Protein AF-A0A958Q2F6-F1 (afdb_monomer_lite)

Secondary structure (DSSP, 8-state):
--HHHHHTS-HHHHHHHHHHHHHHTTTHHHHHTT-TTTHHHHHHHHHHHHTS-HHHHHHHHHHHHHHHHHHHHHHHHHHS---TTSSS--

Structure (mmCIF, N/CA/C/O backbone):
data_AF-A0A958Q2F6-F1
#
_entry.id   AF-A0A958Q2F6-F1
#
loop_
_atom_site.group_PDB
_atom_site.id
_atom_site.type_symbol
_atom_site.label_atom_id
_atom_site.label_alt_id
_atom_site.label_comp_id
_atom_site.label_asym_id
_atom_site.label_entity_id
_atom_site.label_seq_id
_atom_site.pdbx_PDB_ins_code
_atom_site.Cartn_x
_atom_site.Cartn_y
_atom_site.Cartn_z
_atom_site.occupancy
_atom_site.B_iso_or_equiv
_atom_site.auth_seq_id
_atom_site.auth_comp_id
_atom_site.auth_asym_id
_atom_site.auth_atom_id
_atom_site.pdbx_PDB_model_num
ATOM 1 N N . MET A 1 1 ? 0.149 8.208 10.016 1.00 72.75 1 MET A N 1
ATOM 2 C CA . MET A 1 1 ? 0.947 7.377 9.085 1.00 72.75 1 MET A CA 1
ATOM 3 C C . MET A 1 1 ? 2.446 7.513 9.313 1.00 72.75 1 MET A C 1
ATOM 5 O O . MET A 1 1 ? 3.004 8.601 9.178 1.00 72.75 1 MET A O 1
ATOM 9 N N . ASN A 1 2 ? 3.095 6.396 9.624 1.00 76.19 2 ASN A N 1
ATOM 10 C CA . ASN A 1 2 ? 4.534 6.260 9.757 1.00 76.19 2 ASN A CA 1
ATOM 11 C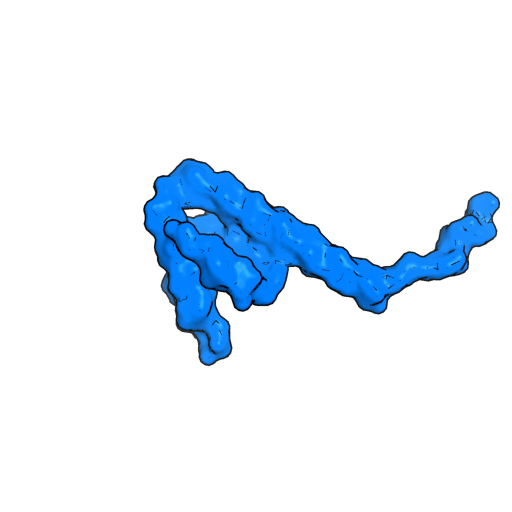 C . ASN A 1 2 ? 5.143 5.790 8.421 1.00 76.19 2 ASN A C 1
ATOM 13 O O . ASN A 1 2 ? 5.184 4.610 8.080 1.00 76.19 2 ASN A O 1
ATOM 17 N N . LEU A 1 3 ? 5.693 6.739 7.658 1.00 76.88 3 LEU A N 1
ATOM 18 C CA . LEU A 1 3 ? 6.335 6.458 6.368 1.00 76.88 3 LEU A CA 1
ATOM 19 C C . LEU A 1 3 ? 7.508 5.469 6.455 1.00 76.88 3 LEU A C 1
ATOM 21 O O . LEU A 1 3 ? 7.893 4.919 5.423 1.00 76.88 3 LEU A O 1
ATOM 25 N N . GLN A 1 4 ? 8.098 5.241 7.634 1.00 83.31 4 GLN A N 1
ATOM 26 C CA . GLN A 1 4 ? 9.202 4.291 7.769 1.00 83.31 4 GLN A CA 1
ATOM 27 C C . GLN A 1 4 ? 8.742 2.843 7.599 1.00 83.31 4 GLN A C 1
ATOM 29 O O . GLN A 1 4 ? 9.395 2.087 6.879 1.00 83.31 4 GLN A O 1
ATOM 34 N N . ASN A 1 5 ? 7.589 2.484 8.168 1.00 86.12 5 ASN A N 1
ATOM 35 C CA . ASN A 1 5 ? 7.019 1.144 8.036 1.00 86.12 5 ASN A CA 1
ATOM 36 C C . ASN A 1 5 ? 6.674 0.840 6.574 1.00 86.12 5 ASN A C 1
ATOM 38 O O . ASN A 1 5 ? 7.047 -0.212 6.050 1.00 86.12 5 ASN A O 1
ATOM 42 N N . TYR A 1 6 ? 6.063 1.812 5.886 1.00 89.19 6 TYR A N 1
ATOM 43 C CA . TYR A 1 6 ? 5.767 1.730 4.455 1.00 89.19 6 TYR A CA 1
ATOM 44 C C . TYR A 1 6 ? 7.036 1.625 3.594 1.00 89.19 6 TYR A C 1
ATOM 46 O O . TYR A 1 6 ? 7.118 0.779 2.706 1.00 89.19 6 TYR A O 1
ATOM 54 N N . ARG A 1 7 ? 8.059 2.454 3.847 1.00 88.75 7 ARG A N 1
ATOM 55 C CA . ARG A 1 7 ? 9.323 2.429 3.083 1.00 88.75 7 ARG A CA 1
ATOM 56 C C . ARG A 1 7 ? 10.124 1.145 3.292 1.00 88.75 7 ARG A C 1
ATOM 58 O O . ARG A 1 7 ? 10.849 0.752 2.388 1.00 88.75 7 ARG A O 1
ATOM 65 N N . GLY A 1 8 ? 9.976 0.492 4.443 1.00 90.38 8 GLY A N 1
ATOM 66 C CA . GLY A 1 8 ? 10.596 -0.800 4.742 1.00 90.38 8 GLY A CA 1
ATOM 67 C C . GLY A 1 8 ? 9.921 -2.007 4.074 1.00 90.38 8 GLY A C 1
ATOM 68 O O . GLY A 1 8 ? 10.296 -3.146 4.365 1.00 90.38 8 GLY A O 1
ATOM 69 N N . LEU A 1 9 ? 8.893 -1.802 3.246 1.00 93.12 9 LEU A N 1
ATOM 70 C CA . LEU A 1 9 ? 8.282 -2.838 2.414 1.00 93.12 9 LEU A CA 1
ATOM 71 C C . LEU A 1 9 ? 8.979 -2.934 1.050 1.00 93.12 9 LEU A C 1
ATOM 73 O O . LEU A 1 9 ? 9.497 -1.948 0.529 1.00 93.12 9 LEU A O 1
ATOM 77 N N . SER A 1 10 ? 8.939 -4.122 0.438 1.00 94.25 10 SER A N 1
ATOM 78 C CA . SER A 1 10 ? 9.362 -4.285 -0.956 1.00 94.25 10 SER A CA 1
ATOM 79 C C . SER A 1 10 ? 8.467 -3.456 -1.892 1.00 94.25 10 SER A C 1
ATOM 81 O O . SER A 1 10 ? 7.310 -3.184 -1.552 1.00 94.25 10 SER A O 1
ATOM 83 N N . PRO A 1 11 ? 8.937 -3.090 -3.097 1.00 95.69 11 PRO A N 1
ATOM 84 C CA . PRO A 1 11 ? 8.116 -2.361 -4.064 1.00 95.69 11 PRO A CA 1
ATOM 85 C C . PRO A 1 11 ? 6.784 -3.053 -4.377 1.00 95.69 11 PRO A C 1
ATOM 87 O O . PRO A 1 11 ? 5.747 -2.398 -4.367 1.00 95.69 11 PRO A O 1
ATOM 90 N N . HIS A 1 12 ? 6.780 -4.381 -4.530 1.00 95.00 12 HIS A N 1
ATOM 91 C CA . HIS A 1 12 ? 5.548 -5.154 -4.723 1.00 95.00 12 HIS A CA 1
ATOM 92 C C . HIS A 1 12 ? 4.588 -5.038 -3.536 1.00 95.00 12 HIS A C 1
ATOM 94 O O . HIS A 1 12 ? 3.406 -4.769 -3.725 1.00 95.00 12 HIS A O 1
ATOM 100 N N . HIS A 1 13 ? 5.085 -5.181 -2.307 1.00 95.62 13 HIS A N 1
ATOM 101 C CA . HIS A 1 13 ? 4.259 -5.049 -1.106 1.00 95.62 13 HIS A CA 1
ATOM 102 C C . HIS A 1 13 ? 3.691 -3.638 -0.936 1.00 95.62 13 HIS A C 1
ATOM 104 O O . HIS A 1 13 ? 2.528 -3.481 -0.575 1.00 95.62 13 HIS A O 1
ATOM 110 N N . ARG A 1 14 ? 4.482 -2.610 -1.252 1.00 95.94 14 ARG A N 1
ATOM 111 C CA . ARG A 1 14 ? 4.024 -1.216 -1.280 1.00 95.94 14 ARG A CA 1
ATOM 112 C C . ARG A 1 14 ? 2.902 -1.007 -2.296 1.00 95.94 14 ARG A C 1
ATOM 114 O O . ARG A 1 14 ? 1.889 -0.404 -1.954 1.00 95.94 14 ARG A O 1
ATOM 121 N N . ALA A 1 15 ? 3.050 -1.554 -3.505 1.00 96.44 15 ALA A N 1
ATOM 122 C CA . ALA A 1 15 ? 2.011 -1.505 -4.531 1.00 96.44 15 ALA A CA 1
ATOM 123 C C . ALA A 1 15 ? 0.727 -2.219 -4.076 1.00 96.44 15 ALA A C 1
ATOM 125 O O . ALA A 1 15 ? -0.357 -1.662 -4.216 1.00 96.44 15 ALA A O 1
ATOM 126 N N . ILE A 1 16 ? 0.843 -3.405 -3.469 1.00 95.06 16 ILE A N 1
ATOM 127 C CA . ILE A 1 16 ? -0.294 -4.170 -2.935 1.00 95.06 16 ILE A CA 1
ATOM 128 C C . ILE A 1 16 ? -1.049 -3.372 -1.864 1.00 95.06 16 ILE A C 1
ATOM 130 O O . ILE A 1 16 ? -2.270 -3.255 -1.943 1.00 95.06 16 ILE A O 1
ATOM 134 N N . VAL A 1 17 ? -0.341 -2.779 -0.896 1.00 95.38 17 VAL A N 1
ATOM 135 C CA . VAL A 1 17 ? -0.965 -1.941 0.143 1.00 95.38 17 VAL A CA 1
ATOM 136 C C . VAL A 1 17 ? -1.653 -0.728 -0.475 1.00 95.38 17 VAL A C 1
ATOM 138 O O . VAL A 1 17 ? -2.789 -0.427 -0.124 1.00 95.38 17 VAL A O 1
ATOM 141 N N . ALA A 1 18 ? -0.999 -0.044 -1.415 1.00 95.56 18 ALA A N 1
ATOM 142 C CA . ALA A 1 18 ? -1.574 1.126 -2.065 1.00 95.56 18 ALA A CA 1
ATOM 143 C C . ALA A 1 18 ? -2.841 0.781 -2.869 1.00 95.56 18 ALA A C 1
ATOM 145 O O . ALA A 1 18 ? -3.832 1.501 -2.773 1.00 95.56 18 ALA A O 1
ATOM 146 N N . ILE A 1 19 ? -2.844 -0.339 -3.602 1.00 95.75 19 ILE A N 1
ATOM 147 C CA . ILE A 1 19 ? -4.031 -0.845 -4.313 1.00 95.75 19 ILE A CA 1
ATOM 148 C C . ILE A 1 19 ? -5.145 -1.165 -3.320 1.00 95.75 19 ILE A C 1
ATOM 150 O O . ILE A 1 19 ? -6.275 -0.734 -3.517 1.00 95.75 19 ILE A O 1
ATOM 154 N N . ALA A 1 20 ? -4.830 -1.875 -2.236 1.00 95.00 20 ALA A N 1
ATOM 155 C CA . ALA A 1 20 ? -5.801 -2.199 -1.202 1.00 95.00 20 ALA A CA 1
ATOM 156 C C . ALA A 1 20 ? -6.458 -0.930 -0.632 1.00 95.00 20 ALA A C 1
ATOM 158 O O . ALA A 1 20 ? -7.677 -0.800 -0.625 1.00 95.00 20 ALA A O 1
ATOM 159 N N . VAL A 1 21 ? -5.652 0.054 -0.238 1.00 94.75 21 VAL A N 1
ATOM 160 C CA . VAL A 1 21 ? -6.150 1.325 0.299 1.00 94.75 21 VAL A CA 1
ATOM 161 C C . VAL A 1 21 ? -7.002 2.090 -0.720 1.00 94.75 21 VAL A C 1
ATOM 163 O O . VAL A 1 21 ? -7.989 2.704 -0.329 1.00 94.75 21 VAL A O 1
ATOM 166 N N . LEU A 1 22 ? -6.666 2.049 -2.011 1.00 94.25 22 LEU A N 1
ATOM 167 C CA . LEU A 1 22 ? -7.476 2.685 -3.057 1.00 94.25 22 LEU A CA 1
ATOM 168 C C . LEU A 1 22 ? -8.825 1.990 -3.285 1.00 94.25 22 LEU A C 1
ATOM 170 O O . LEU A 1 22 ? -9.775 2.662 -3.680 1.00 94.25 22 LEU A O 1
ATOM 174 N N . LEU A 1 23 ? -8.904 0.675 -3.068 1.00 93.31 23 LEU A N 1
ATOM 175 C CA . LEU A 1 23 ? -10.135 -0.097 -3.246 1.00 93.31 23 LEU A CA 1
ATOM 176 C C . LEU A 1 23 ? -11.095 0.099 -2.071 1.00 93.31 23 LEU A C 1
ATOM 178 O O . LEU A 1 23 ? -12.218 0.546 -2.279 1.00 93.31 23 LEU A O 1
ATOM 182 N N . ASP A 1 24 ? -10.631 -0.180 -0.850 1.00 91.94 24 ASP A N 1
ATOM 183 C CA . ASP A 1 24 ? -11.518 -0.2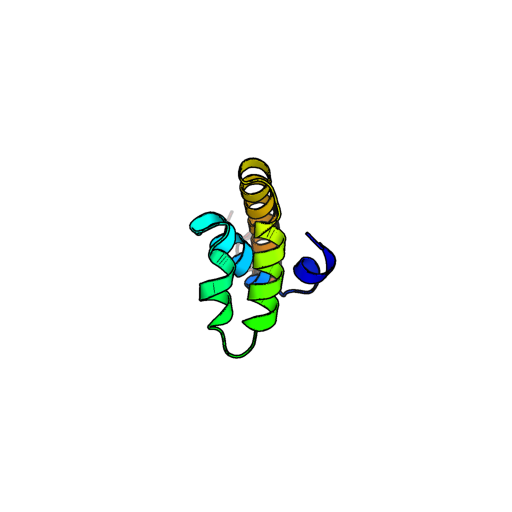79 0.317 1.00 91.94 24 ASP A CA 1
ATOM 184 C C . ASP A 1 24 ? -11.161 0.684 1.457 1.00 91.94 24 ASP A C 1
ATOM 186 O O . ASP A 1 24 ? -11.843 0.739 2.485 1.00 91.94 24 ASP A O 1
ATOM 190 N N . GLY A 1 25 ? -10.097 1.478 1.305 1.00 89.94 25 GLY A N 1
ATOM 191 C CA . GLY A 1 25 ? -9.723 2.520 2.254 1.00 89.94 25 GLY A CA 1
ATOM 192 C C . GLY A 1 25 ? -9.463 1.986 3.661 1.00 89.94 25 GLY A C 1
ATOM 193 O O . GLY A 1 25 ? -8.341 1.619 3.993 1.00 89.94 25 GLY A O 1
ATOM 194 N N . HIS A 1 26 ? -10.484 2.051 4.517 1.00 87.56 26 HIS A N 1
ATOM 195 C CA . HIS A 1 26 ? -10.399 1.654 5.925 1.00 87.56 26 HIS A CA 1
ATOM 196 C C . HIS A 1 26 ? -10.360 0.126 6.091 1.00 87.56 26 HIS A C 1
ATOM 198 O O . HIS A 1 26 ? -9.604 -0.389 6.915 1.00 87.56 26 HIS A O 1
ATOM 204 N N . GLU A 1 27 ? -11.090 -0.602 5.243 1.00 91.06 27 GLU A N 1
ATOM 205 C CA . GLU A 1 27 ? -11.185 -2.066 5.317 1.00 91.06 27 GLU A CA 1
ATOM 206 C C . GLU A 1 27 ? -9.977 -2.771 4.679 1.00 91.06 27 GLU A C 1
ATOM 208 O O . GLU A 1 27 ? -9.836 -3.990 4.785 1.00 91.06 27 GLU A O 1
ATOM 213 N N . ALA A 1 28 ? -9.043 -2.009 4.092 1.00 92.31 28 ALA A N 1
ATOM 214 C CA . ALA A 1 28 ? -7.846 -2.524 3.429 1.00 92.31 28 ALA A CA 1
ATOM 215 C C . ALA A 1 28 ? -7.033 -3.503 4.289 1.00 92.31 28 ALA A C 1
ATOM 217 O O . ALA A 1 28 ? -6.456 -4.481 3.809 1.00 92.31 28 ALA A O 1
ATOM 218 N N . SER A 1 29 ? -7.006 -3.248 5.594 1.00 92.62 29 SER A N 1
ATOM 219 C CA . SER A 1 29 ? -6.251 -4.047 6.553 1.00 92.62 29 SER A CA 1
ATOM 220 C C . SER A 1 29 ? -6.810 -5.459 6.776 1.00 92.62 29 SER A C 1
ATOM 222 O O . SER A 1 29 ? -6.044 -6.335 7.194 1.00 92.62 29 SER A O 1
ATOM 224 N N . LEU A 1 30 ? -8.099 -5.696 6.491 1.00 89.06 30 LEU A N 1
ATOM 225 C CA . LEU A 1 30 ? -8.771 -6.972 6.751 1.00 89.06 30 LEU A CA 1
ATOM 226 C C . LEU A 1 30 ? -8.313 -8.075 5.797 1.00 89.06 30 LEU A C 1
ATOM 228 O O . LEU A 1 30 ? -7.974 -9.169 6.241 1.00 89.06 30 LEU A O 1
ATOM 232 N N . TYR A 1 31 ? -8.255 -7.798 4.495 1.00 85.94 31 TYR A N 1
ATOM 233 C CA . TYR A 1 31 ? -7.839 -8.802 3.513 1.00 85.94 31 TYR A CA 1
ATOM 234 C C . TYR A 1 31 ? -6.319 -8.902 3.389 1.00 85.94 31 TYR A C 1
ATOM 236 O O . TYR A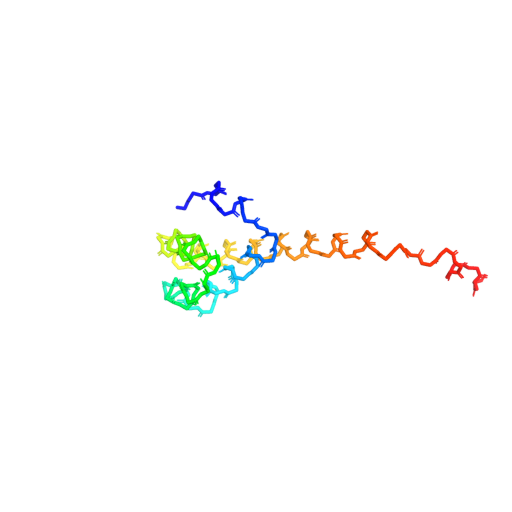 1 31 ? -5.806 -9.998 3.173 1.00 85.94 31 TYR A O 1
ATOM 244 N N . LEU A 1 32 ? -5.570 -7.820 3.622 1.00 89.00 32 LEU A N 1
ATOM 245 C CA . LEU A 1 32 ? -4.105 -7.893 3.681 1.00 89.00 32 LEU A CA 1
ATOM 246 C C . LEU A 1 32 ? -3.607 -8.760 4.843 1.00 89.00 32 LEU A C 1
ATOM 248 O O . LEU A 1 32 ? -2.572 -9.406 4.719 1.00 89.00 32 LEU A O 1
ATOM 252 N N . GLY A 1 33 ? -4.362 -8.826 5.943 1.00 82.88 33 GLY A N 1
ATOM 253 C CA . GLY A 1 33 ? -4.047 -9.683 7.087 1.00 82.88 33 GLY A CA 1
ATOM 254 C C . GLY A 1 33 ? -4.154 -11.187 6.808 1.00 82.88 33 GLY A C 1
ATOM 255 O O . GLY A 1 33 ? -3.695 -11.975 7.630 1.00 82.88 33 GLY A O 1
ATOM 256 N N . SER A 1 34 ? -4.732 -11.593 5.672 1.00 81.38 34 SER A N 1
ATOM 257 C CA . SER A 1 34 ? -4.884 -13.008 5.305 1.00 81.38 34 SER A CA 1
ATOM 258 C C . SER A 1 34 ? -3.610 -13.646 4.730 1.00 81.38 34 SER A C 1
ATOM 260 O O . SER A 1 34 ? -3.529 -14.871 4.646 1.00 81.38 34 SER A O 1
ATOM 262 N N . ASP A 1 35 ? -2.598 -12.847 4.374 1.00 81.44 35 ASP A N 1
ATOM 263 C CA . ASP A 1 35 ? -1.310 -13.353 3.895 1.00 81.44 35 ASP A CA 1
ATOM 264 C C . ASP A 1 35 ? -0.482 -13.941 5.053 1.00 81.44 35 ASP A C 1
ATOM 266 O O . ASP A 1 35 ? -0.161 -13.259 6.029 1.00 81.44 35 ASP A O 1
ATOM 270 N N . SER A 1 36 ? -0.106 -15.217 4.943 1.00 78.88 36 SER A N 1
ATOM 271 C CA . SER A 1 36 ? 0.570 -15.958 6.017 1.00 78.88 36 SER A CA 1
ATOM 272 C C . SER A 1 36 ? 2.014 -15.524 6.288 1.00 78.88 36 SER A C 1
ATOM 274 O O . SER A 1 36 ? 2.568 -15.891 7.321 1.00 78.88 36 SER A O 1
ATOM 276 N N . LEU A 1 37 ? 2.653 -14.800 5.366 1.00 83.19 37 LEU A N 1
ATOM 277 C CA . LEU A 1 37 ? 4.069 -14.428 5.457 1.00 83.19 37 LEU A CA 1
ATOM 278 C C . LEU A 1 37 ? 4.242 -12.947 5.793 1.00 83.19 37 LEU A C 1
ATOM 280 O O . LEU A 1 37 ? 5.029 -12.588 6.665 1.00 83.19 37 LEU A O 1
ATOM 284 N N . ASN A 1 38 ? 3.504 -12.086 5.100 1.00 88.19 38 ASN A N 1
ATOM 285 C CA . ASN A 1 38 ? 3.641 -10.637 5.176 1.00 88.19 38 ASN A CA 1
ATOM 286 C C . ASN A 1 38 ? 2.398 -9.957 5.760 1.00 88.19 38 ASN A C 1
ATOM 288 O O . ASN A 1 38 ? 2.445 -8.756 6.034 1.00 88.19 38 ASN A O 1
ATOM 292 N N . GLY A 1 39 ? 1.301 -10.689 5.979 1.00 87.31 39 GLY A N 1
ATOM 293 C CA . GLY A 1 39 ? -0.008 -10.097 6.248 1.00 87.31 39 GLY A CA 1
ATOM 294 C C . GLY A 1 39 ? -0.064 -9.211 7.485 1.00 87.31 39 GLY A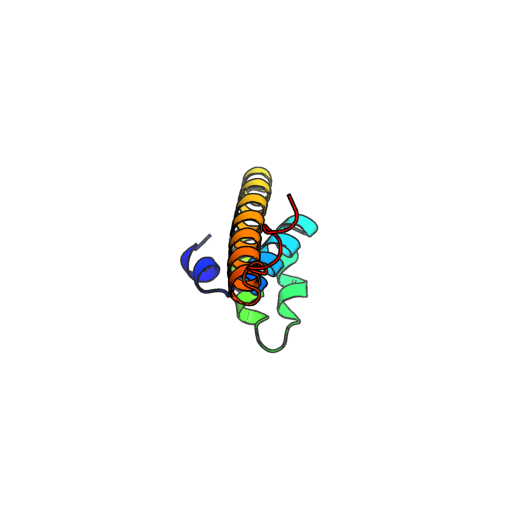 C 1
ATOM 295 O O . GLY A 1 39 ? -0.681 -8.150 7.439 1.00 87.31 39 GLY A O 1
ATOM 296 N N . ALA A 1 40 ? 0.659 -9.557 8.554 1.00 89.44 40 ALA A N 1
ATOM 297 C CA . ALA A 1 40 ? 0.757 -8.710 9.745 1.00 89.44 40 ALA A CA 1
ATOM 298 C C . ALA A 1 40 ? 1.330 -7.319 9.416 1.00 89.44 40 ALA A C 1
ATOM 300 O O . ALA A 1 40 ? 0.738 -6.301 9.773 1.00 89.44 40 ALA A O 1
ATOM 301 N N . LYS A 1 41 ? 2.437 -7.277 8.663 1.00 91.75 41 LYS A N 1
ATOM 302 C CA . LYS A 1 41 ? 3.118 -6.031 8.288 1.00 91.75 41 LYS A CA 1
ATOM 303 C C . LYS A 1 41 ? 2.301 -5.222 7.278 1.00 91.75 41 LYS A C 1
ATOM 305 O O . LYS A 1 41 ? 2.216 -4.005 7.392 1.00 91.75 41 LYS A O 1
ATOM 310 N N . LEU A 1 42 ? 1.681 -5.883 6.298 1.00 93.88 42 LEU A N 1
ATOM 311 C CA . LEU A 1 42 ? 0.829 -5.214 5.306 1.00 93.88 42 LEU A CA 1
ATOM 312 C C . LEU A 1 42 ? -0.441 -4.638 5.952 1.00 93.88 42 LEU A C 1
ATOM 314 O O . LEU A 1 42 ? -0.826 -3.512 5.643 1.00 93.88 42 LEU A O 1
ATOM 318 N N . SER A 1 43 ? -1.056 -5.381 6.877 1.00 93.62 43 SER A N 1
ATOM 319 C CA . SER A 1 43 ? -2.237 -4.950 7.633 1.00 93.62 43 SER A CA 1
ATOM 320 C C . SER A 1 43 ? -1.934 -3.746 8.527 1.00 93.62 43 SER A C 1
ATOM 322 O O . SER A 1 43 ? -2.709 -2.793 8.537 1.00 93.62 43 SER A O 1
ATOM 324 N N . GLU A 1 44 ? -0.796 -3.742 9.231 1.00 93.25 44 GLU A N 1
ATOM 325 C CA . GLU A 1 44 ? -0.356 -2.604 10.050 1.00 93.25 44 GLU A CA 1
ATOM 326 C C . GLU A 1 44 ? -0.205 -1.332 9.208 1.00 93.25 44 GLU A C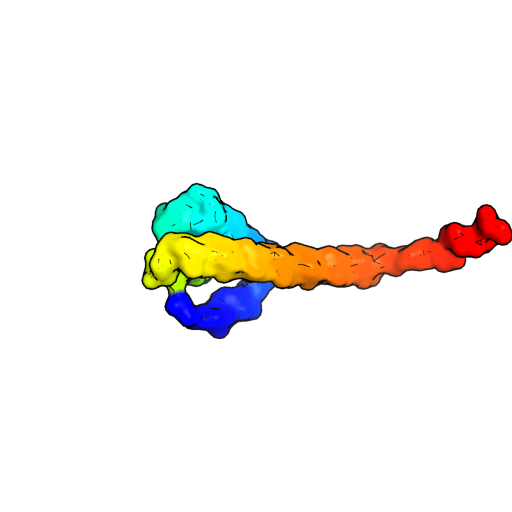 1
ATOM 328 O O . GLU A 1 44 ? -0.822 -0.312 9.510 1.00 93.25 44 GLU A O 1
ATOM 333 N N . VAL A 1 45 ? 0.514 -1.414 8.087 1.00 94.56 45 VAL A N 1
ATOM 334 C CA . VAL A 1 45 ? 0.700 -0.266 7.190 1.00 94.56 45 VAL A CA 1
ATOM 335 C C . VAL A 1 45 ? -0.634 0.206 6.597 1.00 94.56 45 VAL A C 1
ATOM 337 O O . VAL A 1 45 ? -0.870 1.407 6.492 1.00 94.56 45 VAL A O 1
ATOM 340 N N . ALA A 1 46 ? -1.548 -0.704 6.252 1.00 94.50 46 ALA A N 1
ATOM 341 C CA . ALA A 1 46 ? -2.880 -0.327 5.781 1.00 94.50 46 ALA A CA 1
ATOM 342 C C . ALA A 1 46 ? -3.717 0.385 6.861 1.00 94.50 46 ALA A C 1
ATOM 344 O O . ALA A 1 46 ? -4.424 1.344 6.546 1.00 94.50 46 ALA A O 1
ATOM 345 N N . LYS A 1 47 ? -3.601 -0.012 8.137 1.00 94.06 47 LYS A N 1
ATOM 346 C CA . LYS A 1 47 ? -4.242 0.701 9.260 1.00 94.06 47 LYS A CA 1
ATOM 347 C C . LYS A 1 47 ? -3.707 2.121 9.400 1.00 94.06 47 LYS A C 1
ATOM 349 O O . LYS A 1 47 ? -4.485 3.042 9.615 1.00 94.06 47 LYS A O 1
ATOM 354 N N . GLU A 1 48 ? -2.412 2.328 9.189 1.00 93.88 48 GLU A N 1
ATOM 355 C CA . GLU A 1 48 ? -1.828 3.671 9.213 1.00 93.88 48 GLU A CA 1
ATOM 356 C C . GLU A 1 48 ? -2.354 4.585 8.091 1.00 93.88 48 GLU A C 1
ATOM 358 O O . GLU A 1 48 ? -2.467 5.798 8.283 1.00 93.88 48 GLU A O 1
ATOM 363 N N . PHE A 1 49 ? -2.676 4.029 6.916 1.00 93.25 49 PHE A N 1
ATOM 364 C CA . PHE A 1 49 ? -3.384 4.761 5.858 1.00 93.25 49 PHE A CA 1
ATOM 365 C C . PHE A 1 49 ? -4.823 5.081 6.266 1.00 93.25 49 PHE A C 1
ATOM 367 O O . PHE A 1 49 ? -5.335 6.156 5.952 1.00 93.25 49 PHE A O 1
ATOM 374 N N . ALA A 1 50 ? -5.473 4.164 6.980 1.00 91.31 50 ALA A N 1
ATOM 375 C CA . ALA A 1 50 ? -6.849 4.303 7.430 1.00 91.31 50 ALA A CA 1
ATOM 376 C C . ALA A 1 50 ? -7.056 5.455 8.437 1.00 91.31 50 ALA A C 1
ATOM 378 O O . ALA A 1 50 ? -8.169 5.974 8.537 1.00 91.31 50 ALA A O 1
ATOM 379 N N . GLU A 1 51 ? -5.995 5.891 9.124 1.00 93.00 51 GLU A N 1
ATOM 380 C CA . GLU A 1 51 ? -5.979 7.071 10.007 1.00 93.00 51 GLU A CA 1
ATOM 381 C C . GLU A 1 51 ? -6.002 8.408 9.246 1.00 93.00 51 GLU A C 1
ATOM 383 O O . GLU A 1 51 ? -6.298 9.454 9.820 1.00 93.00 51 GLU A O 1
ATOM 388 N N . ILE A 1 52 ? -5.669 8.403 7.952 1.00 93.19 52 ILE A N 1
ATOM 389 C CA . ILE A 1 52 ? -5.636 9.608 7.117 1.00 93.19 52 ILE A CA 1
ATOM 390 C C . ILE A 1 52 ? -7.055 9.932 6.643 1.00 93.19 52 ILE A C 1
ATOM 392 O O . ILE A 1 52 ? -7.798 9.029 6.254 1.00 93.19 52 ILE A O 1
ATOM 396 N N . ALA A 1 53 ? -7.423 11.216 6.605 1.00 92.00 53 ALA A N 1
ATOM 397 C CA . ALA A 1 53 ? -8.687 11.665 6.015 1.00 92.00 53 ALA A CA 1
ATOM 398 C C . ALA A 1 53 ? -8.868 11.130 4.572 1.00 92.00 53 ALA A C 1
ATOM 400 O O . ALA A 1 53 ? -7.880 11.094 3.829 1.00 92.00 53 ALA A O 1
ATOM 401 N N . PRO A 1 54 ? -10.080 10.713 4.156 1.00 89.88 54 PRO A N 1
ATOM 402 C CA . PRO A 1 54 ? -10.302 10.002 2.890 1.00 89.88 54 PRO A CA 1
ATOM 403 C C . PRO A 1 54 ? -9.716 10.691 1.649 1.00 89.88 54 PRO A C 1
ATOM 405 O O . PRO A 1 54 ? -9.081 10.044 0.817 1.00 89.88 54 PRO A O 1
ATOM 408 N N . GLU A 1 55 ? -9.860 12.011 1.545 1.00 89.19 55 GLU A N 1
ATOM 409 C CA . GLU A 1 55 ? -9.407 12.798 0.395 1.00 89.19 55 GLU A CA 1
ATOM 410 C C . GLU A 1 55 ? -7.878 12.766 0.268 1.00 89.19 55 GLU A C 1
ATOM 412 O O . GLU A 1 55 ? -7.327 12.550 -0.813 1.00 89.19 55 GLU A O 1
ATOM 417 N N . MET A 1 56 ? -7.186 12.924 1.398 1.00 93.50 56 MET A N 1
ATOM 418 C CA . MET A 1 56 ? -5.726 12.885 1.469 1.00 93.50 56 MET A CA 1
ATOM 419 C C . MET A 1 56 ? -5.195 11.457 1.310 1.00 93.50 56 MET A C 1
ATOM 421 O O . MET A 1 56 ? -4.158 11.241 0.683 1.00 93.50 56 MET A O 1
ATOM 425 N N . ARG A 1 57 ? -5.921 10.471 1.846 1.00 93.88 57 ARG A N 1
ATOM 426 C CA . ARG A 1 57 ? -5.571 9.050 1.772 1.00 93.88 57 ARG A CA 1
ATOM 427 C C . ARG A 1 57 ? -5.493 8.574 0.330 1.00 93.88 57 ARG A C 1
ATOM 429 O O . ARG A 1 57 ? -4.501 7.955 -0.038 1.00 93.88 57 ARG A O 1
ATOM 436 N N . ASN A 1 58 ? -6.497 8.899 -0.483 1.00 92.31 58 ASN A N 1
ATOM 437 C CA . ASN A 1 58 ? -6.551 8.474 -1.881 1.00 92.31 58 ASN A CA 1
ATOM 438 C C . ASN A 1 58 ? -5.429 9.109 -2.709 1.00 92.31 58 ASN A C 1
ATOM 440 O O . ASN A 1 58 ? -4.753 8.416 -3.470 1.00 92.31 58 ASN A O 1
ATOM 444 N N . ALA A 1 59 ? -5.187 10.410 -2.521 1.00 94.25 59 ALA A N 1
ATOM 445 C CA . ALA A 1 59 ? -4.095 11.110 -3.192 1.00 94.25 59 ALA A CA 1
ATOM 446 C C . ALA A 1 59 ? -2.729 10.500 -2.832 1.00 94.25 59 ALA A C 1
ATOM 448 O O . ALA A 1 59 ? -1.926 10.189 -3.716 1.00 94.25 59 ALA A O 1
ATOM 449 N N . LEU A 1 60 ? -2.494 10.265 -1.539 1.00 94.31 60 LEU A N 1
ATOM 450 C CA . LEU A 1 60 ? -1.260 9.664 -1.051 1.00 94.31 60 LEU A CA 1
ATOM 451 C C . LEU A 1 60 ? -1.089 8.226 -1.543 1.00 94.31 60 LEU A C 1
ATOM 453 O O . LEU A 1 60 ? -0.016 7.880 -2.029 1.00 94.31 60 LEU A O 1
ATOM 457 N N . ALA A 1 61 ? -2.136 7.401 -1.469 1.00 94.75 61 ALA A N 1
ATOM 458 C CA . ALA A 1 61 ? -2.107 6.023 -1.948 1.00 94.75 61 ALA A CA 1
ATOM 459 C C . ALA A 1 61 ? -1.796 5.960 -3.452 1.00 94.75 61 ALA A C 1
ATOM 461 O O . ALA A 1 61 ? -0.969 5.154 -3.872 1.00 94.75 61 ALA A O 1
ATOM 462 N N . GLY A 1 62 ? -2.355 6.869 -4.258 1.00 96.00 62 GLY A N 1
ATOM 463 C CA . GLY A 1 62 ? -2.021 6.990 -5.679 1.00 96.00 62 GLY A CA 1
ATOM 464 C C . GLY A 1 62 ? -0.549 7.340 -5.932 1.00 96.00 62 GLY A C 1
ATOM 465 O O . GLY A 1 62 ? 0.097 6.726 -6.783 1.00 96.00 62 GLY A O 1
ATOM 466 N N . GLN A 1 63 ? 0.013 8.285 -5.171 1.00 95.94 63 GLN A N 1
ATOM 467 C CA . GLN A 1 63 ? 1.437 8.635 -5.262 1.00 95.94 63 GLN A CA 1
ATOM 468 C C . GLN A 1 63 ? 2.339 7.462 -4.848 1.00 95.94 63 GLN A C 1
ATOM 470 O O . GLN A 1 63 ? 3.318 7.144 -5.524 1.00 95.94 63 GLN A O 1
ATOM 475 N N . CYS A 1 64 ? 1.978 6.800 -3.754 1.00 95.75 64 CYS A N 1
ATOM 476 C CA . CYS A 1 64 ? 2.628 5.611 -3.226 1.00 95.75 64 CYS A CA 1
ATOM 477 C C . CYS A 1 64 ? 2.638 4.456 -4.236 1.00 95.75 64 CYS A C 1
ATOM 479 O O . CYS A 1 64 ? 3.680 3.823 -4.417 1.00 95.75 64 CYS A O 1
ATOM 481 N N . LEU A 1 65 ? 1.516 4.224 -4.926 1.00 97.25 65 LEU A N 1
ATOM 482 C CA . LEU A 1 65 ? 1.405 3.224 -5.984 1.00 97.25 65 LEU A CA 1
ATOM 483 C C . LEU A 1 65 ? 2.307 3.564 -7.170 1.00 97.25 65 LEU A C 1
ATOM 485 O O . LEU A 1 65 ? 3.058 2.706 -7.622 1.00 97.25 65 LEU A O 1
ATOM 489 N N . ARG A 1 66 ? 2.273 4.813 -7.652 1.00 97.44 66 ARG A N 1
ATOM 490 C CA . ARG A 1 66 ? 3.110 5.245 -8.780 1.00 97.44 66 ARG A CA 1
ATOM 491 C C . ARG A 1 66 ? 4.593 5.022 -8.496 1.00 97.44 66 ARG A C 1
ATOM 493 O O . ARG A 1 66 ? 5.257 4.356 -9.278 1.00 97.44 66 ARG A O 1
ATOM 500 N N . SER A 1 67 ? 5.070 5.484 -7.341 1.00 96.31 67 SER A N 1
ATOM 501 C CA . SER A 1 67 ? 6.467 5.301 -6.932 1.00 96.31 67 SER A CA 1
ATOM 502 C C . SER A 1 67 ? 6.846 3.821 -6.798 1.00 96.31 67 SER A C 1
ATOM 504 O O . SER A 1 67 ? 7.947 3.423 -7.170 1.00 96.31 67 SER A O 1
ATOM 506 N N . ALA A 1 68 ? 5.937 2.980 -6.295 1.00 96.62 68 ALA A N 1
ATOM 507 C CA . ALA A 1 68 ? 6.181 1.547 -6.209 1.00 96.62 68 ALA A CA 1
ATOM 508 C C . ALA A 1 68 ? 6.288 0.888 -7.595 1.00 96.62 68 ALA A C 1
ATOM 510 O O . ALA A 1 68 ? 7.156 0.040 -7.789 1.00 96.62 68 ALA A O 1
ATOM 511 N N . LEU A 1 69 ? 5.437 1.282 -8.547 1.00 96.56 69 LEU A N 1
ATOM 512 C CA . LEU A 1 69 ? 5.451 0.768 -9.919 1.00 96.56 69 LEU A CA 1
ATOM 513 C C . LEU A 1 69 ? 6.678 1.233 -10.708 1.00 96.56 69 LEU A C 1
ATOM 515 O O . LEU A 1 69 ? 7.243 0.432 -11.445 1.00 96.56 69 LEU A O 1
ATOM 519 N N . GLU A 1 70 ? 7.106 2.485 -10.531 1.00 96.38 70 GLU A N 1
ATOM 520 C CA . GLU A 1 70 ? 8.343 3.015 -11.122 1.00 96.38 70 GLU A CA 1
ATOM 521 C C . GLU A 1 70 ? 9.548 2.167 -10.695 1.00 96.38 70 GLU A C 1
ATOM 523 O O . GLU A 1 70 ? 10.282 1.671 -11.544 1.00 96.38 70 GLU A O 1
ATOM 528 N N . GLU A 1 71 ? 9.682 1.874 -9.399 1.00 95.38 71 GLU A N 1
ATOM 529 C CA . GLU A 1 71 ? 10.789 1.051 -8.900 1.00 95.38 71 GLU A CA 1
ATOM 530 C C . GLU A 1 71 ? 10.712 -0.414 -9.375 1.00 95.38 71 GLU A C 1
ATOM 532 O O . GLU A 1 71 ? 11.739 -1.049 -9.619 1.00 95.38 71 GLU A O 1
ATOM 537 N N . ILE A 1 72 ? 9.505 -0.976 -9.521 1.00 95.12 72 ILE A N 1
ATOM 538 C CA . ILE A 1 72 ? 9.324 -2.317 -10.107 1.00 95.12 72 ILE A CA 1
ATOM 539 C C . ILE A 1 72 ? 9.782 -2.320 -11.569 1.00 95.12 72 ILE A C 1
ATOM 541 O O . ILE A 1 72 ? 10.487 -3.238 -11.985 1.00 95.12 72 ILE A O 1
ATOM 545 N N . LEU A 1 73 ? 9.397 -1.299 -12.339 1.00 94.06 73 LEU A N 1
ATOM 546 C CA . LEU A 1 73 ? 9.752 -1.177 -13.749 1.00 94.06 73 LEU A CA 1
ATOM 547 C C . LEU A 1 73 ? 11.261 -0.995 -13.937 1.00 94.06 73 LEU A C 1
ATOM 549 O O . LEU A 1 73 ? 11.847 -1.656 -14.791 1.00 94.06 73 LEU A O 1
ATOM 553 N N . GLU A 1 74 ? 11.895 -0.153 -13.122 1.00 92.38 74 GLU A N 1
ATOM 554 C CA . GLU A 1 74 ? 13.347 0.047 -13.137 1.00 92.38 74 GLU A CA 1
ATOM 555 C C . GLU A 1 74 ? 14.090 -1.273 -12.910 1.00 92.38 74 GLU A C 1
ATOM 557 O O . GLU A 1 74 ? 14.965 -1.635 -13.699 1.00 92.38 74 GLU A O 1
ATOM 562 N N . ARG A 1 75 ? 13.685 -2.048 -11.896 1.00 90.00 75 ARG A N 1
ATOM 563 C CA . ARG A 1 75 ? 14.26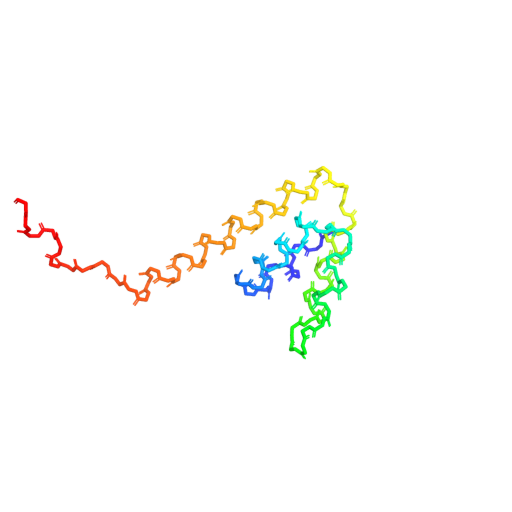8 -3.368 -11.607 1.00 90.00 75 ARG A CA 1
ATOM 564 C C . ARG A 1 75 ? 14.052 -4.354 -12.756 1.00 90.00 75 ARG A C 1
ATOM 566 O O . ARG A 1 75 ? 14.997 -5.013 -13.168 1.00 90.00 75 ARG A O 1
ATOM 573 N N . ALA A 1 76 ? 12.847 -4.400 -13.322 1.00 84.88 76 ALA A N 1
ATOM 574 C CA . ALA A 1 76 ? 12.548 -5.272 -14.457 1.00 84.88 76 ALA A CA 1
ATOM 575 C C . ALA A 1 76 ? 13.356 -4.905 -15.716 1.00 84.88 76 ALA A C 1
ATOM 577 O O . ALA A 1 76 ? 13.753 -5.785 -16.475 1.00 84.88 76 ALA A O 1
ATOM 578 N N . SER A 1 77 ? 13.619 -3.613 -15.939 1.00 77.38 77 SER A N 1
ATOM 579 C CA . SER A 1 77 ? 14.433 -3.139 -17.065 1.00 77.38 77 SER A CA 1
ATOM 580 C C . SER A 1 77 ? 15.925 -3.436 -16.895 1.00 77.38 77 SER A C 1
ATOM 582 O O . SER A 1 77 ? 16.622 -3.653 -17.883 1.00 77.38 77 SER A O 1
ATOM 584 N N . ALA A 1 78 ? 16.414 -3.502 -15.653 1.00 72.00 78 ALA A N 1
ATOM 585 C CA . ALA A 1 78 ? 17.783 -3.916 -15.364 1.00 72.00 78 ALA A CA 1
ATOM 586 C C . ALA A 1 78 ? 18.013 -5.402 -15.693 1.00 72.00 78 ALA A C 1
ATOM 588 O O . ALA A 1 78 ? 19.098 -5.768 -16.142 1.00 72.00 78 ALA A O 1
ATOM 589 N N . ASP A 1 79 ? 16.985 -6.238 -15.526 1.00 68.12 79 ASP A N 1
ATOM 590 C CA . ASP A 1 79 ? 17.056 -7.675 -15.816 1.00 68.12 79 ASP A CA 1
ATOM 591 C C . ASP A 1 79 ? 16.985 -7.992 -17.326 1.00 68.12 79 ASP A C 1
ATOM 593 O O . ASP A 1 79 ? 17.382 -9.077 -17.754 1.00 68.12 79 ASP A O 1
ATOM 597 N N . PHE A 1 80 ? 16.531 -7.039 -18.151 1.00 62.78 80 PHE A N 1
ATOM 598 C CA . PHE A 1 80 ? 16.448 -7.158 -19.610 1.00 62.78 80 PHE A CA 1
ATOM 599 C C . PHE A 1 80 ? 17.042 -5.915 -20.286 1.00 62.78 80 PHE A C 1
ATOM 601 O O . PHE A 1 80 ? 16.290 -5.024 -20.699 1.00 62.78 80 PHE A O 1
ATOM 608 N N . PRO A 1 81 ? 18.380 -5.834 -20.426 1.00 61.97 81 PRO A N 1
ATOM 609 C CA . PRO A 1 81 ? 19.003 -4.710 -21.107 1.00 61.97 81 PRO A CA 1
ATOM 610 C C . PRO A 1 81 ? 18.460 -4.584 -22.540 1.00 61.97 81 PRO A C 1
ATOM 612 O O . PRO A 1 81 ? 18.142 -5.599 -23.175 1.00 61.97 81 PRO A O 1
ATOM 615 N N . PRO A 1 82 ? 18.342 -3.355 -23.075 1.00 62.47 82 PRO A N 1
ATOM 616 C CA . PRO A 1 82 ? 17.915 -3.152 -24.451 1.00 62.47 82 PRO A CA 1
ATOM 617 C C . PRO A 1 82 ? 18.820 -3.955 -25.391 1.00 62.47 82 PRO A C 1
ATOM 619 O O . PRO A 1 82 ? 20.041 -3.939 -25.247 1.00 62.47 82 PRO A O 1
ATOM 622 N N . ASN A 1 83 ? 18.207 -4.685 -26.330 1.00 67.06 83 ASN A N 1
ATOM 623 C CA . ASN A 1 83 ? 18.937 -5.474 -27.317 1.00 67.06 83 ASN A CA 1
ATOM 624 C C . ASN A 1 83 ? 19.900 -4.540 -28.082 1.00 67.06 83 ASN A C 1
ATOM 626 O O . ASN A 1 83 ? 19.406 -3.673 -28.806 1.00 67.06 83 ASN A O 1
ATOM 630 N N . PRO A 1 84 ? 21.231 -4.708 -27.964 1.00 64.31 84 PRO A N 1
ATOM 631 C CA . PRO A 1 84 ? 22.197 -3.820 -28.612 1.00 64.31 84 PRO A CA 1
ATOM 632 C C . PRO A 1 84 ? 22.107 -3.861 -30.145 1.00 64.31 84 PRO A C 1
ATOM 634 O O . PRO A 1 84 ? 22.593 -2.956 -30.807 1.00 64.31 84 PRO A O 1
ATOM 637 N N . PHE A 1 85 ? 21.445 -4.875 -30.708 1.00 71.25 85 PHE A N 1
ATOM 638 C CA . PHE A 1 85 ? 21.258 -5.043 -32.149 1.00 71.25 85 PHE A CA 1
ATOM 639 C C . PHE A 1 85 ? 19.970 -4.400 -32.687 1.00 71.25 85 PHE A C 1
ATOM 641 O O . PHE A 1 85 ? 19.660 -4.545 -33.864 1.00 71.25 85 PHE A O 1
ATOM 648 N N . LYS A 1 86 ? 19.172 -3.720 -31.849 1.00 61.50 86 LYS A N 1
ATOM 649 C CA . LYS A 1 86 ? 17.892 -3.129 -32.287 1.00 61.50 86 LYS A CA 1
ATOM 650 C C . LYS A 1 86 ? 18.045 -1.793 -33.027 1.00 61.50 86 LYS A C 1
ATOM 652 O O . LYS A 1 86 ? 17.100 -1.376 -33.690 1.00 61.50 86 LYS A O 1
ATOM 657 N N . ASP A 1 87 ? 19.210 -1.155 -32.926 1.00 60.31 87 ASP A N 1
ATOM 658 C CA . ASP A 1 87 ? 19.476 0.169 -33.504 1.00 60.31 87 ASP A CA 1
ATOM 659 C C . ASP A 1 87 ? 20.230 0.120 -34.849 1.00 60.31 87 ASP A C 1
ATOM 661 O O . ASP A 1 87 ? 20.433 1.162 -35.467 1.00 60.31 87 ASP A O 1
ATOM 665 N N . GLU A 1 88 ? 20.614 -1.067 -35.338 1.00 58.38 88 GLU A N 1
ATOM 666 C CA . GLU A 1 88 ? 21.381 -1.222 -36.590 1.00 58.38 88 GLU A CA 1
ATOM 667 C C . GLU A 1 88 ? 20.510 -1.306 -37.865 1.00 58.38 88 GLU A C 1
ATOM 669 O O . GLU A 1 88 ? 21.048 -1.301 -38.968 1.00 58.38 88 GLU A O 1
ATOM 674 N N . GLU A 1 89 ? 19.174 -1.334 -37.756 1.00 57.66 89 GLU A N 1
ATOM 675 C CA . GLU A 1 89 ? 18.255 -1.448 -38.911 1.00 57.66 89 GLU A CA 1
ATOM 676 C C . GLU A 1 89 ? 17.619 -0.111 -39.366 1.00 57.66 89 GLU A C 1
ATOM 678 O O . GLU A 1 89 ? 16.498 -0.103 -39.882 1.00 57.66 89 GLU A O 1
ATOM 683 N N . ARG A 1 90 ? 18.291 1.036 -39.184 1.00 53.16 90 ARG A N 1
ATOM 684 C CA . ARG A 1 90 ? 17.808 2.346 -39.674 1.00 53.16 90 ARG A CA 1
ATOM 685 C C . ARG A 1 90 ? 18.628 2.930 -40.814 1.00 53.16 90 ARG A C 1
ATOM 687 O O . ARG A 1 90 ? 19.868 2.977 -40.688 1.00 53.16 90 ARG A O 1
#

pLDDT: mean 87.15, std 11.26, range [53.16, 97.44]

Radius of gyration: 16.51 Å; chains: 1; bounding box: 34×29×50 Å

Foldseek 3Di:
DDVVLLVPDALVLLLLLLVLCLPPNCCSLVVLLPDPPCSVSSSVVSNVLSPDDSVVSNVVSVVSNVVSVVVVVVVVCVVPPPDPPPPVPD

Sequence (90 aa):
MNLQNYRGLSPHHRAIVAIAVLLDGHEASLYLGSDSLNGAKLSEVAKEFAEIAPEMRNALAGQCLRSALEEILERASADFPPNPFKDEER